Protein 2OY9 (pdb70)

Sequence (163 aa):
TLPISLDWSTEEVIDVVHFFQAIEQAYDQGIAREDLLGKYRRFKEIVPSKSEEKQLFRAYEQENDVSCYQTIKKAREEEEHIQISLDWSTEEVIDVVHFFQAIEQAYDQGIAREDLLGKYRRFKEIVPSKSEEKQLFRAYEQENDVSCYQTIKKAREEEEHIQ

Radius of gyration: 17.12 Å; Cα contacts (8 Å, |Δi|>4): 155; chains: 2; bounding box: 45×50×29 Å

Solvent-accessible surface area: 10248 Å² total

Secondary structure (DSSP, 8-state):
-PPP-----HHHHHHHHHHHHHHHHHHTT-EEHHHHHHHHHHHHHH---HHHHHHHHHHHHTTSS--HHHHHHHHHH---EE-/---PPPHHHHHHHHHHHHHHHHHHTT-EEHHHHHHHHHHHHHH---HHHHHHHHHHHHHHSS--HHHHHHHHHH---EE-

Structure (mmCIF, N/CA/C/O backbone):
data_2OY9
#
_entry.id   2OY9
#
_cell.length_a   91.568
_cell.length_b   91.568
_cell.length_c   47.241
_cell.angle_alpha   90.00
_cell.angle_beta   90.00
_cell.angle_gamma   120.00
#
_symmetry.space_group_name_H-M   'P 65'
#
loop_
_entity.id
_entity.type
_entity.pdbx_description
1 polymer 'UPF0223 protein BH2638'
2 non-polymer 'MAGNESIUM ION'
3 water water
#
loop_
_atom_site.group_PDB
_atom_site.id
_atom_site.type_symbol
_atom_site.label_atom_id
_atom_site.label_alt_id
_atom_site.label_comp_id
_atom_site.label_asym_id
_atom_site.label_entity_id
_atom_site.label_seq_id
_atom_site.pdbx_PDB_ins_code
_atom_site.Cartn_x
_atom_site.Cartn_y
_atom_site.Cartn_z
_atom_site.occupancy
_atom_site.B_iso_or_equiv
_atom_site.auth_seq_id
_atom_site.auth_comp_id
_atom_site.auth_asym_id
_atom_site.auth_atom_id
_atom_site.pdbx_PDB_model_num
ATOM 1 N N . THR A 1 6 ? 5.545 49.496 14.380 1.00 28.15 6 THR A N 1
ATOM 2 C CA . THR A 1 6 ? 4.802 49.070 15.599 1.00 26.70 6 THR A CA 1
ATOM 3 C C . THR A 1 6 ? 5.358 49.707 16.863 1.00 23.21 6 THR A C 1
ATOM 4 O O . THR A 1 6 ? 4.957 49.371 17.969 1.00 23.16 6 THR A O 1
ATOM 8 N N . LEU A 1 7 ? 6.296 50.629 16.692 1.00 20.13 7 LEU A N 1
ATOM 9 C CA . LEU A 1 7 ? 6.884 51.332 17.834 1.00 17.76 7 LEU A CA 1
ATOM 10 C C . LEU A 1 7 ? 5.840 52.267 18.421 1.00 15.45 7 LEU A C 1
ATOM 11 O O . LEU A 1 7 ? 5.086 52.902 17.682 1.00 13.91 7 LEU A O 1
ATOM 16 N N . PRO A 1 8 ? 5.777 52.368 19.758 1.00 12.47 8 PRO A N 1
ATOM 17 C CA . PRO A 1 8 ? 4.798 53.263 20.383 1.00 12.21 8 PRO A CA 1
ATOM 18 C C . PRO A 1 8 ? 5.230 54.705 20.144 1.00 11.80 8 PRO A C 1
ATOM 19 O O . PRO A 1 8 ? 6.304 55.126 20.577 1.00 11.72 8 PRO A O 1
ATOM 23 N N . ILE A 1 9 ? 4.394 55.443 19.423 1.00 10.56 9 ILE A N 1
ATOM 24 C CA . ILE A 1 9 ? 4.679 56.829 19.068 1.00 9.81 9 ILE A CA 1
ATOM 25 C C . ILE A 1 9 ? 4.621 57.852 20.198 1.00 9.65 9 ILE A C 1
ATOM 26 O O . ILE A 1 9 ? 3.755 57.792 21.072 1.00 9.95 9 ILE A O 1
ATOM 31 N N . SER A 1 10 ? 5.566 58.787 20.166 1.00 10.90 10 SER A N 1
ATOM 32 C CA . SER A 1 10 ? 5.621 59.886 21.123 1.00 11.80 10 SER A CA 1
ATOM 33 C C . SER A 1 10 ? 5.886 61.102 20.242 1.00 13.28 10 SER A C 1
ATOM 34 O O . SER A 1 10 ? 6.662 61.025 19.288 1.00 13.18 10 SER A O 1
ATOM 37 N N . LEU A 1 11 ? 5.234 62.216 20.552 1.00 11.83 11 LEU A N 1
ATOM 38 C CA . LEU A 1 11 ? 5.370 63.418 19.741 1.00 12.96 11 LEU A CA 1
ATOM 39 C C . LEU A 1 11 ? 5.998 64.575 20.491 1.00 12.23 11 LEU A C 1
ATOM 40 O O . LEU A 1 11 ? 5.602 64.892 21.613 1.00 11.90 11 LEU A O 1
ATOM 45 N N . ASP A 1 12 ? 6.982 65.195 19.849 1.00 14.36 12 ASP A N 1
ATOM 46 C CA . ASP A 1 12 ? 7.708 66.319 20.420 1.00 14.80 12 ASP A CA 1
ATOM 47 C C . ASP A 1 12 ? 7.515 67.532 19.520 1.00 13.15 12 ASP A C 1
ATOM 48 O O . ASP A 1 12 ? 8.274 67.747 18.567 1.00 14.34 12 ASP A O 1
ATOM 53 N N . TRP A 1 13 ? 6.484 68.313 19.826 1.00 11.82 13 TRP A N 1
ATOM 54 C CA . TRP A 1 13 ? 6.160 69.497 19.040 1.00 10.06 13 TRP A CA 1
ATOM 55 C C . TRP A 1 13 ? 6.323 70.791 19.822 1.00 10.79 13 TRP A C 1
ATOM 56 O O . TRP A 1 13 ? 6.251 70.801 21.050 1.00 11.95 13 TRP A O 1
ATOM 67 N N . SER A 1 14 ? 6.529 71.886 19.097 1.00 9.59 14 SER A N 1
ATOM 68 C CA . SER A 1 14 ? 6.648 73.192 19.730 1.00 10.25 14 SER A CA 1
ATOM 69 C C . SER A 1 14 ? 5.225 73.651 20.042 1.00 10.66 14 SER A C 1
ATOM 70 O O . SER A 1 14 ? 4.258 73.066 19.555 1.00 9.61 14 SER A O 1
ATOM 73 N N . THR A 1 15 ? 5.100 74.702 20.842 1.00 10.43 15 THR A N 1
ATOM 74 C CA . THR A 1 15 ? 3.791 75.233 21.199 1.00 11.64 15 THR A CA 1
ATOM 75 C C . THR A 1 15 ? 2.965 75.602 19.964 1.00 10.14 15 THR A C 1
ATOM 76 O O . THR A 1 15 ? 1.787 75.242 19.854 1.00 9.20 15 THR A O 1
ATOM 80 N N . GLU A 1 16 ? 3.583 76.329 19.041 1.00 10.53 16 GLU A N 1
ATOM 81 C CA . GLU A 1 16 ? 2.891 76.750 17.833 1.00 10.78 16 GLU A CA 1
ATOM 82 C C . GLU A 1 16 ? 2.505 75.561 16.960 1.00 9.63 16 GLU A C 1
ATOM 83 O O . GLU A 1 16 ? 1.470 75.586 16.294 1.00 9.14 16 GLU A O 1
ATOM 89 N N . GLU A 1 17 ? 3.326 74.513 16.969 1.00 9.13 17 GLU A N 1
ATOM 90 C CA . GLU A 1 17 ? 3.020 73.333 16.166 1.00 8.48 17 GLU A CA 1
ATOM 91 C C . GLU A 1 17 ? 1.812 72.598 16.730 1.00 8.20 17 GLU A C 1
ATOM 92 O O . GLU A 1 17 ? 1.006 72.052 15.980 1.00 7.25 17 GLU A O 1
ATOM 98 N N . VAL A 1 18 ? 1.682 72.577 18.052 1.00 7.42 18 VAL A N 1
ATOM 99 C CA . VAL A 1 18 ? 0.522 71.936 18.659 1.00 7.59 18 VAL A CA 1
ATOM 100 C C . VAL A 1 18 ? -0.726 72.656 18.146 1.00 7.83 18 VAL A C 1
ATOM 101 O O . VAL A 1 18 ? -1.693 72.023 17.714 1.00 6.94 18 VAL A O 1
ATOM 105 N N . ILE A 1 19 ? -0.699 73.985 18.175 1.00 7.68 19 ILE A N 1
ATOM 106 C CA . ILE A 1 19 ? -1.847 74.752 17.709 1.00 7.95 19 ILE A CA 1
ATOM 107 C C . ILE A 1 19 ? -2.091 74.540 16.211 1.00 7.70 19 ILE A C 1
ATOM 108 O O . ILE A 1 19 ? -3.241 74.522 15.773 1.00 7.05 19 ILE A O 1
ATOM 113 N N . ASP A 1 20 ? -1.026 74.370 15.425 1.00 7.93 20 ASP A N 1
ATOM 114 C CA . ASP A 1 20 ? -1.215 74.123 13.993 1.00 7.74 20 ASP A CA 1
ATOM 115 C C . ASP A 1 20 ? -1.969 72.802 13.804 1.00 8.14 20 ASP A C 1
ATOM 116 O O . ASP A 1 20 ? -2.821 72.681 12.922 1.00 7.66 20 ASP A O 1
ATOM 121 N N . VAL A 1 21 ? -1.658 71.810 14.634 1.00 7.14 21 VAL A N 1
ATOM 122 C CA . VAL A 1 21 ? -2.328 70.520 14.535 1.00 6.59 21 VAL A CA 1
ATOM 123 C C . VAL A 1 21 ? -3.782 70.656 14.995 1.00 6.63 21 VAL A C 1
ATOM 124 O O . VAL A 1 21 ? -4.689 70.061 14.409 1.00 7.16 21 VAL A O 1
ATOM 128 N N . VAL A 1 22 ? -4.009 71.452 16.036 1.00 6.32 22 VAL A N 1
ATOM 129 C CA . VAL A 1 22 ? -5.364 71.685 16.516 1.00 7.54 22 VAL A CA 1
ATOM 130 C C . VAL A 1 22 ? -6.187 72.293 15.382 1.00 7.73 22 VAL A C 1
ATOM 131 O O . VAL A 1 22 ? -7.310 71.858 15.113 1.00 8.96 22 VAL A O 1
ATOM 135 N N . HIS A 1 23 ? -5.621 73.290 14.707 1.00 8.13 23 HIS A N 1
ATOM 136 C CA . HIS A 1 23 ? -6.317 73.950 13.607 1.00 8.20 23 HIS A CA 1
ATOM 137 C C . HIS A 1 23 ? -6.621 73.002 12.458 1.00 8.12 23 HIS A C 1
ATOM 138 O O . HIS A 1 23 ? -7.627 73.167 11.767 1.00 7.41 23 HIS A O 1
ATOM 145 N N . PHE A 1 24 ? -5.752 72.019 12.249 1.00 6.80 24 PHE A N 1
ATOM 146 C CA . PHE A 1 24 ? -5.971 71.053 11.182 1.00 6.75 24 PHE A CA 1
ATOM 147 C C . PHE A 1 24 ? -7.222 70.228 11.468 1.00 8.12 24 PHE A C 1
ATOM 148 O O . PHE A 1 24 ? -8.095 70.093 10.615 1.00 7.98 24 PHE A O 1
ATOM 156 N N . PHE A 1 25 ? -7.314 69.667 12.669 1.00 7.60 25 PHE A N 1
ATOM 157 C CA . PHE A 1 25 ? -8.484 68.863 12.992 1.00 7.91 25 PHE A CA 1
ATOM 158 C C . PHE A 1 25 ? -9.752 69.707 13.015 1.00 8.31 25 PHE A C 1
ATOM 159 O O . PHE A 1 25 ? -10.822 69.231 12.650 1.00 8.51 25 PHE A O 1
ATOM 167 N N . GLN A 1 26 ? -9.640 70.968 13.422 1.00 8.27 26 GLN A N 1
ATOM 168 C CA . GLN A 1 26 ? -10.816 71.826 13.425 1.00 7.64 26 GLN A CA 1
ATOM 169 C C . GLN A 1 26 ? -11.252 72.070 11.979 1.00 8.55 26 GLN A C 1
ATOM 170 O O . GLN A 1 26 ? -12.442 72.236 11.704 1.00 9.14 26 GLN A O 1
ATOM 176 N N . ALA A 1 27 ? -10.286 72.073 11.061 1.00 8.23 27 ALA A N 1
ATOM 177 C CA . ALA A 1 27 ? -10.574 72.284 9.643 1.00 8.28 27 ALA A CA 1
ATOM 178 C C . ALA A 1 27 ? -11.343 71.087 9.087 1.00 9.77 27 ALA A C 1
ATOM 179 O O . ALA A 1 27 ? -12.268 71.249 8.283 1.00 8.78 27 ALA A O 1
ATOM 181 N N . ILE A 1 28 ? -10.967 69.885 9.517 1.00 8.81 28 ILE A N 1
ATOM 182 C CA . ILE A 1 28 ? -11.660 68.684 9.066 1.00 9.18 28 ILE A CA 1
ATOM 183 C C . ILE A 1 28 ? -13.100 68.746 9.582 1.00 9.04 28 ILE A C 1
ATOM 184 O O . ILE A 1 28 ? -14.042 68.445 8.851 1.00 8.93 28 ILE A O 1
ATOM 189 N N . GLU A 1 29 ? -13.277 69.144 10.842 1.00 9.38 29 GLU A N 1
ATOM 190 C CA . GLU A 1 29 ? -14.621 69.254 11.406 1.00 9.59 29 GLU A CA 1
ATOM 191 C C . GLU A 1 29 ? -15.440 70.302 10.654 1.00 11.52 29 GLU A C 1
ATOM 192 O O . GLU A 1 29 ? -16.626 70.099 10.392 1.00 12.84 29 GLU A O 1
ATOM 198 N N . GLN A 1 30 ? -14.814 71.422 10.309 1.00 10.50 30 GLN A N 1
ATOM 199 C CA . GLN A 1 30 ? -15.525 72.474 9.592 1.00 11.05 30 GLN A CA 1
ATOM 200 C C . GLN A 1 30 ? -16.059 71.961 8.256 1.00 11.37 30 GLN A C 1
ATOM 201 O O . GLN A 1 30 ? -17.142 72.348 7.823 1.00 12.04 30 GLN A O 1
ATOM 207 N N . ALA A 1 31 ? -15.303 71.080 7.608 1.00 10.65 31 ALA A N 1
ATOM 208 C CA . ALA A 1 31 ? -15.725 70.521 6.330 1.00 11.31 31 ALA A CA 1
ATOM 209 C C . ALA A 1 31 ? -17.052 69.768 6.466 1.00 13.09 31 ALA A C 1
ATOM 210 O O . ALA A 1 31 ? -17.833 69.694 5.516 1.00 14.13 31 ALA A O 1
ATOM 212 N N . TYR A 1 32 ? -17.302 69.214 7.651 1.00 14.20 32 TYR A N 1
ATOM 213 C CA . TYR A 1 32 ? -18.532 68.467 7.917 1.00 14.84 32 TYR A CA 1
ATOM 214 C C . TYR A 1 32 ? -19.658 69.341 8.455 1.00 17.97 32 TYR A C 1
ATOM 215 O O . TYR A 1 32 ? -20.793 68.876 8.608 1.00 18.93 32 TYR A O 1
ATOM 224 N N . ASP A 1 33 ? -19.346 70.598 8.747 1.00 17.22 33 ASP A N 1
ATOM 225 C CA . ASP A 1 33 ? -20.343 71.523 9.268 1.00 20.00 33 ASP A CA 1
ATOM 226 C C . ASP A 1 33 ? -20.837 72.440 8.151 1.00 19.37 33 ASP A C 1
ATOM 227 O O . ASP A 1 33 ? -21.637 72.026 7.317 1.00 19.89 33 ASP A O 1
ATOM 232 N N . GLN A 1 34 ? -20.352 73.679 8.131 1.00 19.03 34 GLN A N 1
ATOM 233 C CA . GLN A 1 34 ? -20.766 74.636 7.107 1.00 20.81 34 GLN A CA 1
ATOM 234 C C . GLN A 1 34 ? -19.881 74.563 5.863 1.00 19.76 34 GLN A C 1
ATOM 235 O O . GLN A 1 34 ? -20.130 75.248 4.870 1.00 19.25 34 GLN A O 1
ATOM 241 N N . GLY A 1 35 ? -18.849 73.729 5.915 1.00 16.74 35 GLY A N 1
ATOM 242 C CA . GLY A 1 35 ? -17.957 73.612 4.779 1.00 15.00 35 GLY A CA 1
ATOM 243 C C . GLY A 1 35 ? -16.726 74.474 4.972 1.00 14.10 35 GLY A C 1
ATOM 244 O O . GLY A 1 35 ? -16.689 75.328 5.863 1.00 14.26 35 GLY A O 1
ATOM 245 N N . ILE A 1 36 ? -15.722 74.265 4.128 1.00 12.43 36 ILE A N 1
ATOM 246 C CA . ILE A 1 36 ? -14.474 75.009 4.226 1.00 11.71 36 ILE A CA 1
ATOM 247 C C . ILE A 1 36 ? -13.835 75.163 2.845 1.00 12.12 36 ILE A C 1
ATOM 248 O O . ILE A 1 36 ? -14.039 74.325 1.958 1.00 13.12 36 ILE A O 1
ATOM 253 N N . ALA A 1 37 ? -13.068 76.235 2.663 1.00 12.32 37 ALA A N 1
ATOM 254 C CA . ALA A 1 37 ? -12.401 76.483 1.393 1.00 13.14 37 ALA A CA 1
ATOM 255 C C . ALA A 1 37 ? -11.301 75.458 1.170 1.00 13.64 37 ALA A C 1
ATOM 256 O O . ALA A 1 37 ? -10.514 75.163 2.072 1.00 13.62 37 ALA A O 1
ATOM 258 N N . ARG A 1 38 ? -11.263 74.915 -0.040 1.00 13.95 38 ARG A N 1
ATOM 259 C CA . ARG A 1 38 ? -10.276 73.920 -0.429 1.00 14.32 38 ARG A CA 1
ATOM 260 C C . ARG A 1 38 ? -8.864 74.397 -0.105 1.00 15.03 38 ARG A C 1
ATOM 261 O O . ARG A 1 38 ? -8.061 73.658 0.468 1.00 14.83 38 ARG A O 1
ATOM 269 N N . GLU A 1 39 ? -8.573 75.644 -0.457 1.00 15.28 39 GLU A N 1
ATOM 270 C CA . GLU A 1 39 ? -7.253 76.207 -0.224 1.00 15.77 39 GLU A CA 1
ATOM 271 C C . GLU A 1 39 ? -6.873 76.299 1.252 1.00 14.61 39 GLU A C 1
ATOM 272 O O . GLU A 1 39 ? -5.714 76.070 1.615 1.00 12.76 39 GLU A O 1
ATOM 278 N N . ASP A 1 40 ? -7.835 76.628 2.107 1.00 14.70 40 ASP A N 1
ATOM 279 C CA . ASP A 1 40 ? -7.538 76.736 3.528 1.00 13.88 40 ASP A CA 1
ATOM 280 C C . ASP A 1 40 ? -7.275 75.361 4.120 1.00 12.61 40 ASP A C 1
ATOM 281 O O . ASP A 1 40 ? -6.334 75.173 4.894 1.00 11.82 40 ASP A O 1
ATOM 286 N N . LEU A 1 41 ? -8.113 74.401 3.750 1.00 11.83 41 LEU A N 1
ATOM 287 C CA . LEU A 1 41 ? -7.974 73.037 4.237 1.00 10.13 41 LEU A CA 1
ATOM 288 C C . LEU A 1 41 ? -6.618 72.455 3.845 1.00 11.24 41 LEU A C 1
ATOM 289 O O . LEU A 1 41 ? -5.903 71.894 4.680 1.00 10.20 41 LEU A O 1
ATOM 294 N N . LEU A 1 42 ? -6.254 72.598 2.575 1.00 10.44 42 LEU A N 1
ATOM 295 C CA . LEU A 1 42 ? -4.984 72.068 2.108 1.00 10.20 42 LEU A CA 1
ATOM 296 C C . LEU A 1 42 ? -3.798 72.814 2.712 1.00 10.38 42 LEU A C 1
ATOM 297 O O . LEU A 1 42 ? -2.741 72.228 2.933 1.00 10.97 42 LEU A O 1
ATOM 302 N N . GLY A 1 43 ? -3.973 74.102 2.992 1.00 9.83 43 GLY A N 1
ATOM 303 C CA . GLY A 1 43 ? -2.893 74.854 3.606 1.00 8.46 43 GLY A CA 1
ATOM 304 C C . GLY A 1 43 ? -2.627 74.293 4.993 1.00 6.82 43 GLY A C 1
ATOM 305 O O . GLY A 1 43 ? -1.477 74.174 5.424 1.00 8.43 43 GLY A O 1
ATOM 306 N N . LYS A 1 44 ? -3.696 73.935 5.695 1.00 8.17 44 LYS A N 1
ATOM 307 C CA . LYS A 1 44 ? -3.552 73.392 7.033 1.00 7.79 44 LYS A CA 1
ATOM 308 C C . LYS A 1 44 ? -3.025 71.963 7.005 1.00 8.59 44 LYS A C 1
ATOM 309 O O . LYS A 1 44 ? -2.299 71.554 7.914 1.00 9.28 44 LYS A O 1
ATOM 315 N N . TYR A 1 45 ? -3.367 71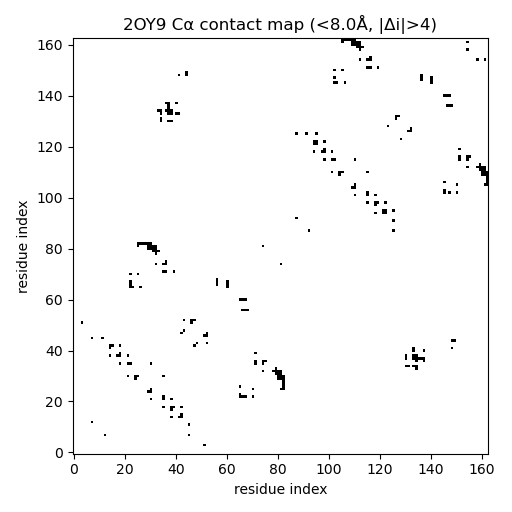.209 5.964 1.00 8.64 45 TYR A N 1
ATOM 316 C CA . TYR A 1 45 ? -2.859 69.844 5.847 1.00 8.94 45 TYR A CA 1
ATOM 317 C C . TYR A 1 45 ? -1.363 69.897 5.535 1.00 8.56 45 TYR A C 1
ATOM 318 O O . TYR A 1 45 ? -0.582 69.090 6.040 1.00 8.92 45 TYR A O 1
ATOM 327 N N . ARG A 1 46 ? -0.961 70.845 4.693 1.00 8.93 46 ARG A N 1
ATOM 328 C CA . ARG A 1 46 ? 0.448 70.987 4.353 1.00 9.87 46 ARG A CA 1
ATOM 329 C C . ARG A 1 46 ? 1.263 71.266 5.613 1.00 8.60 46 ARG A C 1
ATOM 330 O O . ARG A 1 46 ? 2.326 70.678 5.813 1.00 8.71 46 ARG A O 1
ATOM 338 N N . ARG A 1 47 ? 0.759 72.151 6.471 1.00 8.53 47 ARG A N 1
ATOM 339 C CA . ARG A 1 47 ? 1.461 72.487 7.708 1.00 7.82 47 ARG A CA 1
ATOM 340 C C . ARG A 1 47 ? 1.500 71.267 8.624 1.00 8.74 47 ARG A C 1
ATOM 341 O O . ARG A 1 47 ? 2.501 71.010 9.291 1.00 8.73 47 ARG A O 1
ATOM 349 N N . PHE A 1 48 ? 0.402 70.517 8.653 1.00 7.71 48 PHE A N 1
ATOM 350 C CA . PHE A 1 48 ? 0.337 69.306 9.467 1.00 8.30 48 PHE A CA 1
ATOM 351 C C . PHE A 1 48 ? 1.475 68.377 9.037 1.00 7.00 48 PHE A C 1
ATOM 352 O O . PHE A 1 48 ? 2.164 67.795 9.876 1.00 7.59 48 PHE A O 1
ATOM 360 N N . LYS A 1 49 ? 1.683 68.250 7.726 1.00 8.13 49 LYS A N 1
ATOM 361 C CA . LYS A 1 49 ? 2.742 67.378 7.221 1.00 8.41 49 LYS A CA 1
ATOM 362 C C . LYS A 1 49 ? 4.154 67.911 7.448 1.00 8.62 49 LYS A C 1
ATOM 363 O O . LYS A 1 49 ? 5.124 67.152 7.378 1.00 8.86 49 LYS A O 1
ATOM 369 N N . GLU A 1 50 ? 4.278 69.212 7.703 1.00 7.91 50 GLU A N 1
ATOM 370 C CA . GLU A 1 50 ? 5.585 69.796 7.997 1.00 7.93 50 GLU A CA 1
ATOM 371 C C . GLU A 1 50 ? 5.969 69.317 9.394 1.00 7.09 50 GLU A C 1
ATOM 372 O O . GLU A 1 50 ? 7.137 69.047 9.685 1.00 8.56 50 GLU A O 1
ATOM 378 N N . ILE A 1 51 ? 4.956 69.211 10.245 1.00 7.42 51 ILE A N 1
ATOM 379 C CA . ILE A 1 51 ? 5.117 68.793 11.633 1.00 7.99 51 ILE A CA 1
ATOM 380 C C . ILE A 1 51 ? 5.122 67.271 11.774 1.00 8.36 51 ILE A C 1
ATOM 381 O O . ILE A 1 51 ? 5.836 66.719 12.614 1.00 9.03 51 ILE A O 1
ATOM 386 N N . VAL A 1 52 ? 4.328 66.606 10.942 1.00 8.31 52 VAL A N 1
ATOM 387 C CA . VAL A 1 52 ? 4.206 65.149 10.966 1.00 8.30 52 VAL A CA 1
ATOM 388 C C . VAL A 1 52 ? 4.539 64.574 9.586 1.00 8.08 52 VAL A C 1
ATOM 389 O O . VAL A 1 52 ? 3.664 64.084 8.871 1.00 8.73 52 VAL A O 1
ATOM 393 N N . PRO A 1 53 ? 5.817 64.640 9.187 1.00 8.69 53 PRO A N 1
ATOM 394 C CA . PRO A 1 53 ? 6.200 64.107 7.877 1.00 9.73 53 PRO A CA 1
ATOM 395 C C . PRO A 1 53 ? 6.031 62.595 7.779 1.00 10.21 53 PRO A C 1
ATOM 396 O O . PRO A 1 53 ? 5.809 62.057 6.692 1.00 11.37 53 PRO A O 1
ATOM 400 N N . SER A 1 54 ? 6.136 61.915 8.917 1.00 9.73 54 SER A N 1
ATOM 401 C CA . SER A 1 54 ? 5.997 60.462 8.949 1.00 10.92 54 SER A CA 1
ATOM 402 C C . SER A 1 54 ? 4.581 60.005 8.625 1.00 9.93 54 SER A C 1
ATOM 403 O O . SER A 1 54 ? 3.617 60.440 9.253 1.00 10.32 54 SER A O 1
ATOM 406 N N . LYS A 1 55 ? 4.462 59.124 7.639 1.00 9.84 55 LYS A N 1
ATOM 407 C CA . LYS A 1 55 ? 3.161 58.604 7.249 1.00 9.87 55 LYS A CA 1
ATOM 408 C C . LYS A 1 55 ? 2.567 57.745 8.364 1.00 9.29 55 LYS A C 1
ATOM 409 O O . LYS A 1 55 ? 1.352 57.723 8.550 1.00 9.32 55 LYS A O 1
ATOM 415 N N . SER A 1 56 ? 3.416 57.038 9.107 1.00 9.79 56 SER A N 1
ATOM 416 C CA . SER A 1 56 ? 2.923 56.200 10.194 1.00 10.26 56 SER A CA 1
ATOM 417 C C . SER A 1 56 ? 2.324 57.045 11.314 1.00 9.55 56 SER A C 1
ATOM 418 O O . SER A 1 56 ? 1.280 56.699 11.869 1.00 9.59 56 SER A O 1
ATOM 421 N N . GLU A 1 57 ? 2.976 58.157 11.641 1.00 9.23 57 GLU A N 1
ATOM 422 C CA . GLU A 1 57 ? 2.472 59.033 12.691 1.00 8.52 57 GLU A CA 1
ATOM 423 C C . GLU A 1 57 ? 1.171 59.681 12.231 1.00 8.55 57 GLU A C 1
ATOM 424 O O . GLU A 1 57 ? 0.223 59.798 13.003 1.00 8.03 57 GLU A O 1
ATOM 430 N N . GLU A 1 58 ? 1.135 60.099 10.970 1.00 7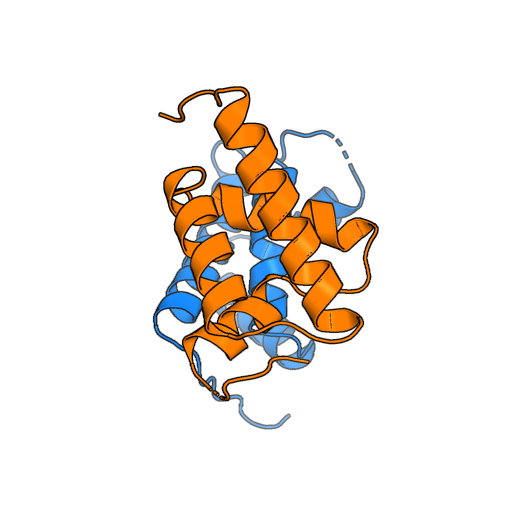.44 58 GLU A N 1
ATOM 431 C CA . GLU A 1 58 ? -0.062 60.710 10.404 1.00 7.53 58 GLU A CA 1
ATOM 432 C C . GLU A 1 58 ? -1.224 59.724 10.499 1.00 8.38 58 GLU A C 1
ATO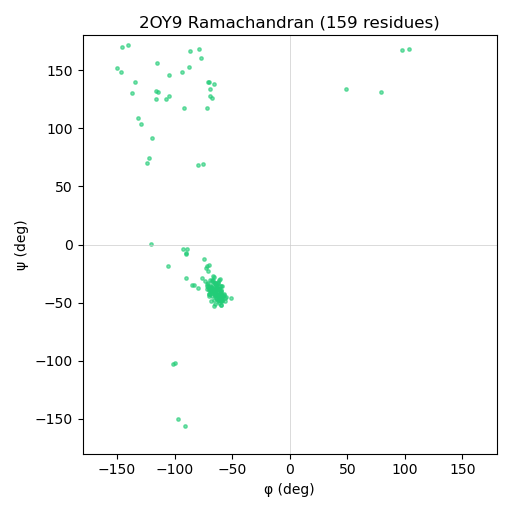M 433 O O . GLU A 1 58 ? -2.323 60.065 10.944 1.00 8.65 58 GLU A O 1
ATOM 439 N N . LYS A 1 59 ? -0.970 58.490 10.082 1.00 8.56 59 LYS A N 1
ATOM 440 C CA . LYS A 1 59 ? -1.997 57.457 10.112 1.00 9.39 59 LYS A CA 1
ATOM 441 C C . LYS A 1 59 ? -2.556 57.239 11.513 1.00 8.83 59 LYS A C 1
ATOM 442 O O . LYS A 1 59 ? -3.771 57.141 11.696 1.00 8.56 59 LYS A O 1
ATOM 448 N N . GLN A 1 60 ? -1.677 57.173 12.505 1.00 9.44 60 GLN A N 1
ATOM 449 C CA . GLN A 1 60 ? -2.130 56.946 13.869 1.00 10.14 60 GLN A CA 1
ATOM 450 C C . GLN A 1 60 ? -2.856 58.148 14.469 1.00 10.29 60 GLN A C 1
ATOM 451 O O . GLN A 1 60 ? -3.781 57.984 15.262 1.00 10.88 60 GLN A O 1
ATOM 457 N N . LEU A 1 61 ? -2.448 59.355 14.095 1.00 9.45 61 LEU A N 1
ATOM 458 C CA . LEU A 1 61 ? -3.121 60.537 14.610 1.00 9.04 61 LEU A CA 1
ATOM 459 C C . LEU A 1 61 ? -4.535 60.613 14.033 1.00 8.38 61 LEU A C 1
ATOM 460 O O . LEU A 1 61 ? -5.478 60.950 14.744 1.00 7.79 61 LEU A O 1
ATOM 465 N N . PHE A 1 62 ? -4.685 60.287 12.751 1.00 7.43 62 PHE A N 1
ATOM 466 C CA . PHE A 1 62 ? -6.002 60.303 12.118 1.00 8.57 62 PHE A CA 1
ATOM 467 C C . PHE A 1 62 ? -6.899 59.282 12.822 1.00 9.06 62 PHE A C 1
ATOM 468 O O . PHE A 1 62 ? -8.053 59.560 13.133 1.00 7.98 62 PHE A O 1
ATOM 476 N N . ARG A 1 63 ? -6.351 58.096 13.069 1.00 9.63 63 ARG A N 1
ATOM 477 C CA . ARG A 1 63 ? -7.086 57.027 13.732 1.00 10.96 63 ARG A CA 1
ATOM 478 C C . ARG A 1 63 ? -7.509 57.450 15.139 1.00 10.51 63 ARG A C 1
ATOM 479 O O . ARG A 1 63 ? -8.647 57.224 15.555 1.00 10.51 63 ARG A O 1
ATOM 487 N N . ALA A 1 64 ? -6.581 58.060 15.869 1.00 10.00 64 ALA A N 1
ATOM 488 C CA . ALA A 1 64 ? -6.853 58.511 17.229 1.00 9.66 64 ALA A CA 1
ATOM 489 C C . ALA A 1 64 ? -7.988 59.525 17.252 1.00 9.69 64 ALA A C 1
ATOM 490 O O . ALA A 1 64 ? -8.855 59.474 18.123 1.00 11.31 64 ALA A O 1
ATOM 492 N N . TYR A 1 65 ? -7.987 60.447 16.297 1.00 8.70 65 TYR A N 1
ATOM 493 C CA . TYR A 1 65 ? -9.042 61.451 16.252 1.00 8.68 65 TYR A CA 1
ATOM 494 C C . TYR A 1 65 ? -10.388 60.850 15.840 1.00 9.73 65 TYR A C 1
ATOM 495 O O . TYR A 1 65 ? -11.421 61.167 16.420 1.00 9.42 65 TYR A O 1
ATOM 504 N N . GLU A 1 66 ? -10.368 59.968 14.846 1.00 9.11 66 GLU A N 1
ATOM 505 C CA . GLU A 1 66 ? -11.590 59.355 14.340 1.00 9.18 66 GLU A CA 1
ATOM 506 C C . GLU A 1 66 ? -12.249 58.359 15.283 1.00 11.21 66 GLU A C 1
ATOM 507 O O . GLU A 1 66 ? -13.428 58.031 15.132 1.00 11.07 66 GLU A O 1
ATOM 513 N N . GLN A 1 67 ? -11.485 57.888 16.258 1.00 13.09 67 GLN A N 1
ATOM 514 C CA . GLN A 1 67 ? -11.993 56.941 17.236 1.00 16.45 67 GLN A CA 1
ATOM 515 C C . GLN A 1 67 ? -13.059 57.626 18.092 1.00 17.29 67 GLN A C 1
ATOM 516 O O . GLN A 1 67 ? -13.974 56.976 18.606 1.00 17.28 67 GLN A O 1
ATOM 522 N N . GLU A 1 68 ? -12.954 58.947 18.217 1.00 16.93 68 GLU A N 1
ATOM 523 C CA . GLU A 1 68 ? -13.895 59.716 19.028 1.00 17.81 68 GLU A CA 1
ATOM 524 C C . GLU A 1 68 ? -14.668 60.794 18.270 1.00 16.65 68 GLU A C 1
ATOM 525 O O . GLU A 1 68 ? -15.488 61.504 18.862 1.00 16.10 68 GLU A O 1
ATOM 531 N N . ASN A 1 69 ? -14.420 60.909 16.968 1.00 13.54 69 ASN A N 1
ATOM 532 C CA . ASN A 1 69 ? -15.080 61.915 16.141 1.00 13.13 69 ASN A CA 1
ATOM 533 C C . ASN A 1 69 ? -15.534 61.343 14.805 1.00 13.57 69 ASN A C 1
ATOM 534 O O . ASN A 1 69 ? -14.757 60.702 14.096 1.00 15.31 69 ASN A O 1
ATOM 539 N N . ASP A 1 70 ? -16.797 61.594 14.469 1.00 15.37 70 ASP A N 1
ATOM 540 C CA . ASP A 1 70 ? -17.406 61.085 13.243 1.00 16.80 70 ASP A CA 1
ATOM 541 C C . ASP A 1 70 ? -16.973 61.817 11.977 1.00 15.48 70 ASP A C 1
ATOM 542 O O . ASP A 1 70 ? -17.769 62.522 11.352 1.00 17.26 70 ASP A O 1
ATOM 547 N N . VAL A 1 71 ? -15.712 61.644 11.601 1.00 11.83 71 VAL A N 1
ATOM 548 C CA . VAL A 1 71 ? -15.178 62.265 10.393 1.00 11.97 71 VAL A CA 1
ATOM 549 C C . VAL A 1 71 ? -14.147 61.330 9.773 1.00 10.81 71 VAL A C 1
ATOM 550 O O . VAL A 1 71 ? -13.767 60.328 10.378 1.00 10.53 71 VAL A O 1
ATOM 554 N N . SER A 1 72 ? -13.722 61.649 8.555 1.00 10.58 72 SER A N 1
ATOM 555 C CA . SER A 1 72 ? -12.688 60.872 7.875 1.00 9.54 72 SER A CA 1
ATOM 556 C C . SER A 1 72 ? -11.666 61.853 7.331 1.00 10.23 72 SER A C 1
ATOM 557 O O . SER A 1 72 ? -11.946 62.591 6.384 1.00 9.65 72 SER A O 1
ATOM 560 N N . CYS A 1 73 ? -10.486 61.877 7.938 1.00 8.48 73 CYS A N 1
ATOM 561 C CA . CYS A 1 73 ? -9.436 62.776 7.487 1.00 8.88 73 CYS A CA 1
ATOM 562 C C . CYS A 1 73 ? -9.006 62.398 6.073 1.00 8.80 73 CYS A C 1
ATOM 563 O O . CYS A 1 73 ? -8.826 63.262 5.213 1.00 9.45 73 CYS A O 1
ATOM 566 N N . TYR A 1 74 ? -8.859 61.100 5.830 1.00 8.21 74 TYR A N 1
ATOM 567 C CA . TYR A 1 74 ? -8.456 60.605 4.517 1.00 8.56 74 TYR A CA 1
ATOM 568 C C . TYR A 1 74 ? -9.440 61.013 3.420 1.00 8.14 74 TYR A C 1
ATOM 569 O O . TYR A 1 74 ? -9.047 61.579 2.397 1.00 9.16 74 TYR A O 1
ATOM 578 N N . GLN A 1 75 ? -10.720 60.726 3.631 1.00 8.86 75 GLN A N 1
ATOM 579 C CA . GLN A 1 75 ? -11.738 61.057 2.636 1.00 9.92 75 GLN A CA 1
ATOM 580 C C . GLN A 1 75 ? -11.813 62.545 2.330 1.00 9.27 75 GLN A C 1
ATOM 581 O O . GLN A 1 75 ? -12.001 62.939 1.178 1.00 9.93 75 GLN A O 1
ATOM 587 N N . THR A 1 76 ? -11.677 63.367 3.365 1.00 8.53 76 THR A N 1
ATOM 588 C CA . THR A 1 76 ? -11.766 64.814 3.204 1.00 8.93 76 THR A CA 1
ATOM 589 C C . THR A 1 76 ? -10.593 65.393 2.427 1.00 10.01 76 THR A C 1
ATOM 590 O O . THR A 1 76 ? -10.792 66.175 1.494 1.00 9.77 76 THR A O 1
ATOM 594 N N . ILE A 1 77 ? -9.374 65.012 2.799 1.00 10.36 77 ILE A N 1
ATOM 595 C CA . ILE A 1 77 ? -8.193 65.509 2.100 1.00 10.65 77 ILE A CA 1
ATOM 596 C C . ILE A 1 77 ? -8.139 64.944 0.682 1.00 12.21 77 ILE A C 1
ATOM 597 O O . ILE A 1 77 ? -7.731 65.632 -0.253 1.00 13.54 77 ILE A O 1
ATOM 602 N N . LYS A 1 78 ? -8.558 63.693 0.523 1.00 12.09 78 LYS A N 1
ATOM 603 C CA . LYS A 1 78 ? -8.548 63.064 -0.793 1.00 14.38 78 LYS A CA 1
ATOM 604 C C . LYS A 1 78 ? -9.458 63.857 -1.725 1.00 15.39 78 LYS A C 1
ATOM 605 O O . LYS A 1 78 ? -9.059 64.243 -2.831 1.00 15.99 78 LYS A O 1
ATOM 611 N N . LYS A 1 79 ? -10.677 64.108 -1.260 1.00 14.28 79 LYS A N 1
ATOM 612 C CA . LYS A 1 79 ? -11.667 64.848 -2.034 1.00 16.07 79 LYS A CA 1
ATOM 613 C C . LYS A 1 79 ? -11.143 66.239 -2.377 1.00 16.35 79 LYS A C 1
ATOM 614 O O . LYS A 1 79 ? -11.300 66.715 -3.503 1.00 17.58 79 LYS A O 1
ATOM 620 N N . ALA A 1 80 ? -10.524 66.888 -1.398 1.00 17.17 80 ALA A N 1
ATOM 621 C CA . ALA A 1 80 ? -9.977 68.226 -1.591 1.00 18.79 80 ALA A CA 1
ATOM 622 C C . ALA A 1 80 ? -8.886 68.229 -2.653 1.00 21.31 80 ALA A C 1
ATOM 623 O O . ALA A 1 80 ? -8.883 69.070 -3.553 1.00 22.39 80 ALA A O 1
ATOM 625 N N . ARG A 1 81 ? -7.961 67.280 -2.544 1.00 22.22 81 ARG A N 1
ATOM 626 C CA . ARG A 1 81 ? -6.855 67.167 -3.489 1.00 26.41 81 ARG A CA 1
ATOM 627 C C . ARG A 1 81 ? -7.285 66.849 -4.916 1.00 27.86 81 ARG A C 1
ATOM 628 O O . ARG A 1 81 ? -6.801 67.462 -5.870 1.00 28.58 81 ARG A O 1
ATOM 636 N N . GLU A 1 82 ? -8.190 65.887 -5.057 1.00 28.50 82 GLU A N 1
ATOM 637 C CA . GLU A 1 82 ? -8.652 65.450 -6.369 1.00 30.10 82 GLU A CA 1
ATOM 638 C C . GLU A 1 82 ? -9.708 66.302 -7.068 1.00 29.40 82 GLU A C 1
ATOM 639 O O . GLU A 1 82 ? -9.657 66.460 -8.289 1.00 31.06 82 GLU A O 1
ATOM 645 N N . GLU A 1 83 ? -10.659 66.849 -6.316 1.00 27.38 83 GLU A N 1
ATOM 646 C CA . GLU A 1 83 ? -11.706 67.672 -6.920 1.00 26.36 83 GLU A CA 1
ATOM 647 C C . GLU A 1 83 ? -11.313 69.146 -6.942 1.00 24.47 83 GLU A C 1
ATOM 648 O O . GLU A 1 83 ? -10.611 69.626 -6.052 1.00 22.65 83 GLU A O 1
ATOM 662 N N . GLU A 1 85 ? -13.558 71.917 -7.076 1.00 18.60 85 GLU A N 1
ATOM 663 C CA . GLU A 1 85 ? -14.477 72.883 -6.469 1.00 19.29 85 GLU A CA 1
ATOM 664 C C . GLU A 1 85 ? -13.836 73.510 -5.228 1.00 18.46 85 GLU A C 1
ATOM 665 O O . GLU A 1 85 ? -13.272 72.805 -4.394 1.00 18.91 85 GLU A O 1
ATOM 671 N N . GLU A 1 86 ? -13.927 74.832 -5.105 1.00 16.97 86 GLU A N 1
ATOM 672 C CA . GLU A 1 86 ? -13.314 75.528 -3.975 1.00 17.33 86 GLU A CA 1
ATOM 673 C C . GLU A 1 86 ? -14.022 75.313 -2.642 1.00 17.53 86 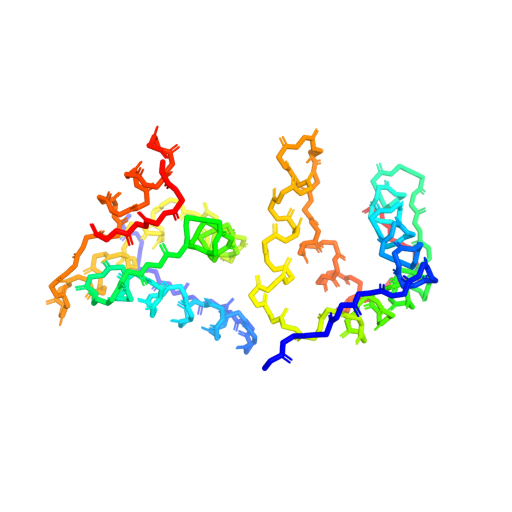GLU A C 1
ATOM 674 O O . GLU A 1 86 ? -13.376 75.284 -1.597 1.00 19.55 86 GLU A O 1
ATOM 680 N N . HIS A 1 87 ? -15.342 75.175 -2.661 1.00 17.22 87 HIS A N 1
ATOM 681 C CA . HIS A 1 87 ? -16.058 74.956 -1.412 1.00 18.20 87 HIS A CA 1
ATOM 682 C C . HIS A 1 87 ? -16.206 73.465 -1.160 1.00 17.84 87 HIS A C 1
ATOM 683 O O . HIS A 1 87 ? -16.837 72.749 -1.938 1.00 19.08 87 HIS A O 1
ATOM 690 N N . ILE A 1 88 ? -15.613 72.998 -0.068 1.00 17.45 88 ILE A N 1
ATOM 691 C CA . ILE A 1 88 ? -15.675 71.588 0.278 1.00 18.89 88 ILE A CA 1
ATOM 692 C C . ILE A 1 88 ? -16.599 71.342 1.458 1.00 18.50 88 ILE A C 1
ATOM 693 O O . ILE A 1 88 ? -16.456 71.957 2.516 1.00 17.01 88 ILE A O 1
ATOM 698 N N . GLN A 1 89 ? -17.564 70.452 1.263 1.00 18.63 89 GLN A N 1
ATOM 699 C CA . GLN A 1 89 ? -18.495 70.112 2.326 1.00 19.71 89 GLN A CA 1
ATOM 700 C C . GLN A 1 89 ? -18.717 68.611 2.289 1.00 19.80 89 GLN A C 1
ATOM 701 O O . GLN A 1 89 ? -19.092 68.049 1.257 1.00 18.74 89 GLN A O 1
ATOM 715 N N . ILE B 1 9 ? -11.608 90.261 10.109 1.00 33.72 9 ILE B N 1
ATOM 716 C CA . ILE B 1 9 ? -11.751 90.902 8.773 1.00 33.71 9 ILE B CA 1
ATOM 717 C C . ILE B 1 9 ? -10.378 91.254 8.212 1.00 32.77 9 ILE B C 1
ATOM 718 O O . ILE B 1 9 ? -9.589 91.962 8.861 1.00 32.75 9 ILE B O 1
ATOM 723 N N . SER B 1 10 ? -10.101 90.794 6.993 1.00 31.67 10 SER B N 1
ATOM 724 C CA . SER B 1 10 ? -8.806 91.068 6.384 1.00 29.74 10 SER B CA 1
ATOM 725 C C . SER B 1 10 ? -8.808 92.393 5.630 1.00 27.41 10 SER B C 1
ATOM 726 O O . SER B 1 10 ? -9.838 92.881 5.168 1.00 27.71 10 SER B O 1
ATOM 729 N N . LEU B 1 11 ? -7.625 92.974 5.538 1.00 24.76 11 LEU B N 1
ATOM 730 C CA . LEU B 1 11 ? -7.420 94.239 4.858 1.00 22.22 11 LEU B CA 1
ATOM 731 C C . LEU B 1 11 ? -6.752 93.996 3.516 1.00 20.61 11 LEU B C 1
ATOM 732 O O . LEU B 1 11 ? -5.928 93.086 3.382 1.00 19.92 11 LEU B O 1
ATOM 737 N N . ASP B 1 12 ? -7.101 94.811 2.527 1.00 15.21 12 ASP B N 1
ATOM 738 C CA . ASP B 1 12 ? -6.492 94.666 1.221 1.00 14.13 12 ASP B CA 1
ATOM 739 C C . ASP B 1 12 ? -5.090 95.267 1.297 1.00 13.47 12 ASP B C 1
ATOM 740 O O . ASP B 1 12 ? -4.799 96.054 2.206 1.00 13.53 12 ASP B O 1
ATOM 745 N N . TRP B 1 13 ? -4.222 94.891 0.360 1.00 10.82 13 TRP B N 1
ATOM 746 C CA . TRP B 1 13 ? -2.841 95.363 0.356 1.00 10.30 13 TRP B CA 1
ATOM 747 C C . TRP B 1 13 ? -2.557 96.603 -0.482 1.00 8.95 13 TRP B C 1
ATOM 748 O O . TRP B 1 13 ? -3.165 96.819 -1.522 1.00 11.85 13 TRP B O 1
ATOM 759 N N . SER B 1 14 ? -1.596 97.396 -0.024 1.00 8.19 14 SER B N 1
ATOM 760 C CA . SER B 1 14 ? -1.160 98.575 -0.752 1.00 7.98 14 SER B CA 1
ATOM 761 C C . SER B 1 14 ? -0.094 98.050 -1.714 1.00 8.76 14 SER B C 1
ATOM 762 O O . SER B 1 14 ? 0.366 96.917 -1.563 1.00 9.12 14 SER B O 1
ATOM 765 N N . THR B 1 15 ? 0.303 98.848 -2.698 1.00 8.72 15 THR B N 1
ATOM 766 C CA . THR B 1 15 ? 1.327 98.387 -3.632 1.00 10.75 15 THR B CA 1
ATOM 767 C C . THR B 1 15 ? 2.643 98.124 -2.894 1.00 10.87 15 THR B C 1
ATOM 768 O O . THR B 1 15 ? 3.393 97.216 -3.258 1.00 10.84 15 THR B O 1
ATOM 772 N N . GLU B 1 16 ? 2.914 98.902 -1.851 1.00 9.77 16 GLU B N 1
ATOM 773 C CA . GLU B 1 16 ? 4.143 98.725 -1.082 1.00 11.68 16 GLU B CA 1
ATOM 774 C C . GLU B 1 16 ? 4.140 97.371 -0.389 1.00 11.50 16 GLU B C 1
ATOM 775 O O . GLU B 1 16 ? 5.163 96.681 -0.338 1.00 10.39 16 GLU B O 1
ATOM 781 N N . GLU B 1 17 ? 2.980 96.988 0.135 1.00 8.80 17 GLU B N 1
ATOM 782 C CA . GLU B 1 17 ? 2.860 95.720 0.837 1.00 7.85 17 GLU B CA 1
ATOM 783 C C . GLU B 1 17 ? 3.034 94.548 -0.118 1.00 8.48 17 GLU B C 1
ATOM 784 O O . GLU B 1 17 ? 3.638 93.537 0.242 1.00 7.81 17 GLU B O 1
ATOM 790 N N . VAL B 1 18 ? 2.523 94.687 -1.340 1.00 7.92 18 VAL B N 1
ATOM 791 C CA . VAL B 1 18 ? 2.677 93.622 -2.328 1.00 6.98 18 VAL B CA 1
ATOM 792 C C . VAL B 1 18 ? 4.167 93.376 -2.546 1.00 7.94 18 VAL B C 1
ATOM 793 O O . VAL B 1 18 ? 4.625 92.234 -2.562 1.00 8.60 18 VAL B O 1
ATOM 797 N N . ILE B 1 19 ? 4.926 94.457 -2.703 1.00 7.50 19 ILE B N 1
ATOM 798 C CA . ILE B 1 19 ? 6.359 94.343 -2.927 1.00 8.79 19 ILE B CA 1
ATOM 799 C C . ILE B 1 19 ? 7.070 93.699 -1.734 1.00 8.75 19 ILE B C 1
ATOM 800 O O . ILE B 1 19 ? 7.987 92.896 -1.914 1.00 8.03 19 ILE B O 1
ATOM 805 N N . ASP B 1 20 ? 6.652 94.041 -0.517 1.00 8.49 20 ASP B N 1
ATOM 806 C CA . ASP B 1 20 ? 7.278 93.456 0.664 1.00 9.40 20 ASP B CA 1
ATOM 807 C C . ASP B 1 20 ? 7.050 91.948 0.709 1.00 9.48 20 ASP B C 1
ATOM 808 O O . ASP B 1 20 ? 7.921 91.193 1.155 1.00 9.33 20 ASP B O 1
ATOM 813 N N . VAL B 1 21 ? 5.884 91.508 0.245 1.00 8.28 21 VAL B N 1
ATOM 814 C CA . VAL B 1 21 ? 5.577 90.081 0.223 1.00 8.03 21 VAL B CA 1
ATOM 815 C C . VAL B 1 21 ? 6.418 89.419 -0.867 1.00 8.87 21 VAL B C 1
ATOM 816 O O . VAL B 1 21 ? 6.915 88.306 -0.690 1.00 8.71 21 VAL B O 1
ATOM 820 N N . VAL B 1 22 ? 6.593 90.107 -1.991 1.00 8.03 22 VAL B N 1
ATOM 821 C CA . VAL B 1 22 ? 7.421 89.559 -3.060 1.00 7.53 22 VAL B CA 1
ATOM 822 C C . VAL B 1 22 ? 8.839 89.375 -2.522 1.00 7.96 22 VAL B C 1
ATOM 823 O O . VAL B 1 22 ? 9.468 88.334 -2.732 1.00 8.52 22 VAL B O 1
ATOM 827 N N . HIS B 1 23 ? 9.337 90.385 -1.812 1.00 8.24 23 HIS B N 1
ATOM 828 C CA . HIS B 1 23 ? 10.681 90.322 -1.248 1.00 9.26 23 HIS B CA 1
ATOM 829 C C . HIS B 1 23 ? 10.826 89.155 -0.275 1.00 8.73 23 HIS B C 1
ATOM 830 O O . HIS B 1 23 ? 11.887 88.538 -0.185 1.00 9.24 23 HIS B O 1
ATOM 837 N N . PHE B 1 24 ? 9.764 88.856 0.463 1.00 8.58 24 PHE B N 1
ATOM 838 C CA . PHE B 1 24 ? 9.823 87.749 1.411 1.00 7.84 24 PHE B CA 1
ATOM 839 C C . PHE B 1 24 ? 10.068 86.421 0.695 1.00 8.38 24 PHE B C 1
ATOM 840 O O . PHE B 1 24 ? 10.940 85.641 1.086 1.00 7.11 24 PHE B O 1
ATOM 848 N N . PHE B 1 25 ? 9.303 86.152 -0.357 1.00 8.53 25 PHE B N 1
ATOM 849 C CA . PHE B 1 25 ? 9.498 84.903 -1.072 1.00 7.79 25 PHE B CA 1
ATOM 850 C C . PHE B 1 25 ? 10.845 84.865 -1.780 1.00 8.91 25 PHE B C 1
ATOM 851 O O . PHE B 1 25 ? 11.443 83.799 -1.920 1.00 10.55 25 PHE B O 1
ATOM 859 N N . GLN B 1 26 ? 11.344 86.025 -2.199 1.00 9.14 26 GLN B N 1
ATOM 860 C CA . GLN B 1 26 ? 12.652 86.072 -2.839 1.00 9.58 26 GLN B CA 1
ATOM 861 C C . GLN B 1 26 ? 13.727 85.756 -1.796 1.00 10.35 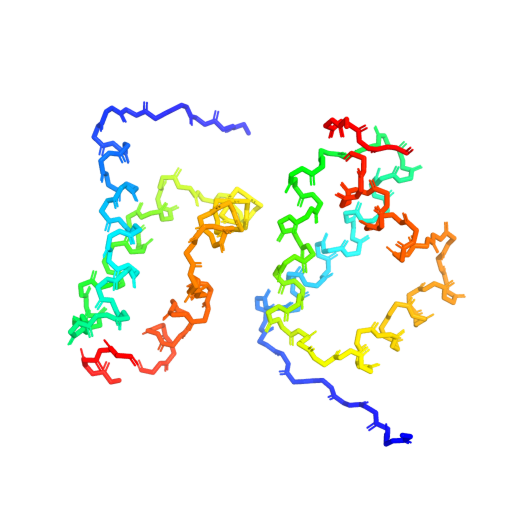26 GLN B C 1
ATOM 862 O O . GLN B 1 26 ? 14.775 85.190 -2.126 1.00 12.18 26 GLN B O 1
ATOM 868 N N . ALA B 1 27 ? 13.461 86.107 -0.536 1.00 9.70 27 ALA B N 1
ATOM 869 C CA . ALA B 1 27 ? 14.405 85.835 0.548 1.00 9.28 27 ALA B CA 1
ATOM 870 C C . ALA B 1 27 ? 14.451 84.330 0.798 1.00 11.32 27 ALA B C 1
ATOM 871 O O . ALA B 1 27 ? 15.516 83.773 1.057 1.00 11.37 27 ALA B O 1
ATOM 873 N N . ILE B 1 28 ? 13.293 83.674 0.714 1.00 10.19 28 ILE B N 1
ATOM 874 C CA . ILE B 1 28 ? 13.230 82.227 0.898 1.00 11.76 28 ILE B CA 1
ATOM 875 C C . ILE B 1 28 ? 14.071 81.560 -0.189 1.00 13.41 28 ILE B C 1
ATOM 876 O O . ILE B 1 28 ? 14.876 80.668 0.094 1.00 12.56 28 ILE B O 1
ATOM 881 N N . GLU B 1 29 ? 13.885 81.994 -1.433 1.00 12.78 29 GLU B N 1
ATOM 882 C CA . GLU B 1 29 ? 14.651 81.429 -2.543 1.00 15.92 29 GLU B CA 1
ATOM 883 C C . GLU B 1 29 ? 16.142 81.637 -2.319 1.00 16.40 29 GLU B C 1
ATOM 884 O O . GLU B 1 29 ? 16.951 80.745 -2.582 1.00 15.90 29 GLU B O 1
ATOM 890 N N . GLN B 1 30 ? 16.504 82.819 -1.832 1.00 15.67 30 GLN B N 1
ATOM 891 C CA . GLN B 1 30 ? 17.902 83.136 -1.579 1.00 15.63 30 GLN B CA 1
ATOM 892 C C . GLN B 1 30 ? 18.510 82.157 -0.582 1.00 15.37 30 GLN B C 1
ATOM 893 O O . GLN B 1 30 ? 19.682 81.788 -0.692 1.00 14.82 30 GLN B O 1
ATOM 899 N N . ALA B 1 31 ? 17.712 81.735 0.394 1.00 13.16 31 ALA B N 1
ATOM 900 C CA . ALA B 1 31 ? 18.192 80.798 1.407 1.00 13.35 31 ALA B CA 1
ATOM 901 C C . ALA B 1 31 ? 18.627 79.477 0.781 1.00 15.45 31 ALA B C 1
ATOM 902 O O . ALA B 1 31 ? 19.525 78.808 1.296 1.00 16.47 31 ALA B O 1
ATOM 904 N N . TYR B 1 32 ? 17.987 79.107 -0.324 1.00 15.87 32 TYR B N 1
ATOM 905 C CA . TYR B 1 32 ? 18.306 77.862 -1.016 1.00 17.96 32 TYR B CA 1
ATOM 906 C C . TYR B 1 32 ? 19.338 78.054 -2.123 1.00 20.26 32 TYR B C 1
ATOM 907 O O . TYR B 1 32 ? 19.757 77.084 -2.758 1.00 21.71 32 TYR B O 1
ATOM 916 N N . ASP B 1 33 ? 19.740 79.298 -2.356 1.00 21.75 33 ASP B N 1
ATOM 917 C CA . ASP B 1 33 ? 20.724 79.589 -3.392 1.00 24.99 33 ASP B CA 1
ATOM 918 C C . ASP B 1 33 ? 22.095 79.775 -2.748 1.00 24.88 33 ASP B C 1
ATOM 919 O O . ASP B 1 33 ? 22.740 78.793 -2.381 1.00 26.17 33 ASP B O 1
ATOM 924 N N . GLN B 1 34 ? 22.539 81.018 -2.594 1.00 26.00 34 GLN B N 1
ATOM 925 C CA . GLN B 1 34 ? 23.840 81.278 -1.982 1.00 27.07 34 GLN B CA 1
ATOM 926 C C . GLN B 1 34 ? 23.721 81.448 -0.472 1.00 24.76 34 GLN B C 1
ATOM 927 O O . GLN B 1 34 ? 24.728 81.516 0.233 1.00 25.29 34 GLN B O 1
ATOM 933 N N . GLY B 1 35 ? 22.489 81.515 0.021 1.00 22.04 35 GLY B N 1
ATOM 934 C CA . GLY B 1 35 ? 22.275 81.692 1.445 1.00 20.04 35 GLY B CA 1
ATOM 935 C C . GLY B 1 35 ? 21.878 83.123 1.749 1.00 19.65 35 GLY B C 1
ATOM 936 O O . GLY B 1 35 ? 21.995 84.001 0.896 1.00 18.17 35 GLY B O 1
ATOM 937 N N . ILE B 1 36 ? 21.414 83.364 2.969 1.00 18.69 36 ILE B N 1
ATOM 938 C CA . ILE B 1 36 ? 20.993 84.699 3.365 1.00 16.80 36 ILE B CA 1
ATOM 939 C C . ILE B 1 36 ? 21.294 84.938 4.839 1.00 17.18 36 ILE B C 1
ATOM 940 O O . ILE B 1 36 ? 21.276 84.003 5.645 1.00 17.86 36 ILE B O 1
ATOM 945 N N . ALA B 1 37 ? 21.582 86.188 5.187 1.00 16.75 37 ALA B N 1
ATOM 946 C CA . ALA B 1 37 ? 21.871 86.542 6.570 1.00 17.38 37 ALA B CA 1
ATOM 947 C C . ALA B 1 37 ? 20.609 86.336 7.398 1.00 17.27 37 ALA B C 1
ATOM 948 O O . ALA B 1 37 ? 19.509 86.671 6.956 1.00 16.42 37 ALA B O 1
ATOM 950 N N . ARG B 1 38 ? 20.776 85.780 8.594 1.00 16.42 38 ARG B N 1
ATOM 951 C CA . ARG B 1 38 ? 19.655 85.524 9.492 1.00 16.54 38 ARG B CA 1
ATOM 952 C C . ARG B 1 38 ? 18.858 86.798 9.756 1.00 16.96 38 ARG B C 1
ATOM 953 O O . ARG B 1 38 ? 17.626 86.793 9.727 1.00 15.57 38 ARG B O 1
ATOM 961 N N . GLU B 1 39 ? 19.570 87.888 10.023 1.00 18.76 39 GLU B N 1
ATOM 962 C CA . GLU B 1 39 ? 18.937 89.172 10.301 1.00 20.08 39 GLU B CA 1
ATOM 963 C C . GLU B 1 39 ? 18.076 89.642 9.131 1.00 19.10 39 GLU B C 1
ATOM 964 O O . GLU B 1 39 ? 16.989 90.189 9.326 1.00 18.28 39 GLU B O 1
ATOM 970 N N . ASP B 1 40 ? 18.573 89.423 7.919 1.00 17.54 40 ASP B N 1
ATOM 971 C CA . ASP B 1 40 ? 17.875 89.815 6.700 1.00 17.32 40 ASP B CA 1
ATOM 972 C C . ASP B 1 40 ? 16.582 89.022 6.546 1.00 15.75 40 ASP B C 1
ATOM 973 O O . ASP B 1 40 ? 15.505 89.592 6.365 1.00 15.39 40 ASP B O 1
ATOM 978 N N . LEU B 1 41 ? 16.698 87.701 6.627 1.00 14.77 41 LEU B N 1
ATOM 979 C CA . LEU B 1 41 ? 15.544 86.826 6.481 1.00 13.38 41 LEU B CA 1
ATOM 980 C C . LEU B 1 41 ? 14.476 87.102 7.535 1.00 13.13 41 LEU B C 1
ATOM 981 O O . LEU B 1 41 ? 13.292 87.210 7.212 1.00 13.02 41 LEU B O 1
ATOM 986 N N . LEU B 1 42 ? 14.887 87.215 8.794 1.00 12.91 42 LEU B N 1
ATOM 987 C CA . LEU B 1 42 ? 13.931 87.478 9.862 1.00 12.43 42 LEU B CA 1
ATOM 988 C C . LEU B 1 42 ? 13.257 88.833 9.677 1.00 10.75 42 LEU B C 1
ATOM 989 O O . LEU B 1 42 ? 12.088 88.997 10.012 1.00 10.84 42 LEU B O 1
ATOM 994 N N . GLY B 1 43 ? 13.995 89.800 9.137 1.00 11.86 43 GLY B N 1
ATOM 995 C CA 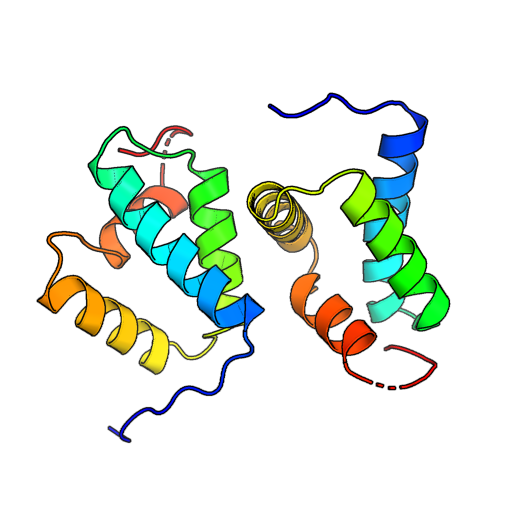. GLY B 1 43 ? 13.422 91.115 8.904 1.00 11.91 43 GLY B CA 1
ATOM 996 C C . GLY B 1 43 ? 12.330 91.029 7.851 1.00 11.68 43 GLY B C 1
ATOM 997 O O . GLY B 1 43 ? 11.269 91.643 7.985 1.00 11.89 43 GLY B O 1
ATOM 998 N N . LYS B 1 44 ? 12.590 90.255 6.803 1.00 11.70 44 LYS B N 1
ATOM 999 C CA . LYS B 1 44 ? 11.626 90.076 5.722 1.00 11.26 44 LYS B CA 1
ATOM 1000 C C . LYS B 1 44 ? 10.392 89.339 6.250 1.00 10.72 44 LYS B C 1
ATOM 1001 O O . LYS B 1 44 ? 9.264 89.629 5.843 1.00 10.65 44 LYS B O 1
ATOM 1007 N N . TYR B 1 45 ? 10.614 88.384 7.154 1.00 9.77 45 TYR B N 1
ATOM 1008 C CA . TYR B 1 45 ? 9.515 87.618 7.747 1.00 9.90 45 TYR B CA 1
ATOM 1009 C C . TYR B 1 45 ? 8.684 88.500 8.675 1.00 10.25 45 TYR B C 1
ATOM 1010 O O . TYR B 1 45 ? 7.454 88.432 8.680 1.00 8.93 45 TYR B O 1
ATOM 1019 N N . ARG B 1 46 ? 9.358 89.315 9.480 1.00 9.77 46 ARG B N 1
ATOM 1020 C CA . ARG B 1 46 ? 8.651 90.206 10.386 1.00 10.25 46 ARG B CA 1
ATOM 1021 C C . ARG B 1 46 ? 7.697 91.085 9.582 1.00 10.20 46 ARG B C 1
ATOM 1022 O O . ARG B 1 46 ? 6.536 91.253 9.947 1.00 10.72 46 ARG B O 1
ATOM 1030 N N . ARG B 1 47 ? 8.196 91.634 8.478 1.00 9.75 47 ARG B N 1
ATOM 1031 C CA . ARG B 1 47 ? 7.381 92.499 7.629 1.00 9.99 47 ARG B CA 1
ATOM 1032 C C . ARG B 1 47 ? 6.239 91.699 7.006 1.00 9.22 47 ARG B C 1
ATOM 1033 O O . ARG B 1 47 ? 5.100 92.166 6.949 1.00 9.02 47 ARG B O 1
ATOM 1041 N N . PHE B 1 48 ? 6.548 90.487 6.556 1.00 8.97 48 PHE B N 1
ATOM 1042 C CA . PHE B 1 48 ? 5.540 89.611 5.966 1.00 8.37 48 PHE B CA 1
ATOM 1043 C C . PHE B 1 48 ? 4.399 89.380 6.958 1.00 9.19 48 PHE B C 1
ATOM 1044 O O . PHE B 1 48 ? 3.227 89.418 6.586 1.00 9.29 48 PHE B O 1
ATOM 1052 N N . LYS B 1 49 ? 4.739 89.159 8.226 1.00 9.81 49 LYS B N 1
ATOM 1053 C CA . LYS B 1 49 ? 3.717 88.918 9.238 1.00 10.43 49 LYS B CA 1
ATOM 1054 C C . LYS B 1 49 ? 2.915 90.154 9.628 1.00 11.45 49 LYS B C 1
ATOM 1055 O O . LYS B 1 49 ? 1.812 90.037 10.165 1.00 12.54 49 LYS B O 1
ATOM 1061 N N . GLU B 1 50 ? 3.463 91.336 9.365 1.00 11.69 50 GLU B N 1
ATOM 1062 C CA . GLU B 1 50 ? 2.735 92.564 9.654 1.00 12.86 50 GLU B CA 1
ATOM 1063 C C . GLU B 1 50 ? 1.607 92.657 8.631 1.00 13.21 50 GLU B C 1
ATOM 1064 O O . GLU B 1 50 ? 0.496 93.091 8.935 1.00 13.48 50 GLU B O 1
ATOM 1070 N N . ILE B 1 51 ? 1.910 92.216 7.415 1.00 10.36 51 ILE B N 1
ATOM 1071 C CA . ILE B 1 51 ? 0.971 92.249 6.302 1.00 10.73 51 ILE B CA 1
ATOM 1072 C C . ILE B 1 51 ? 0.023 91.056 6.298 1.00 11.64 51 ILE B C 1
ATOM 1073 O O . ILE B 1 51 ? -1.148 91.184 5.923 1.00 10.12 51 ILE B O 1
ATOM 1078 N N . VAL B 1 52 ? 0.540 89.905 6.722 1.00 9.49 52 VAL B N 1
ATOM 1079 C CA . VAL B 1 52 ? -0.222 88.662 6.771 1.00 10.75 52 VAL B CA 1
ATOM 1080 C C . VAL B 1 52 ? -0.227 88.132 8.205 1.00 12.12 52 VAL B C 1
ATOM 1081 O O . VAL B 1 52 ? 0.472 87.173 8.530 1.00 12.62 52 VAL B O 1
ATOM 1085 N N . PRO B 1 53 ? -1.008 88.766 9.091 1.00 12.88 53 PRO B N 1
ATOM 1086 C CA . PRO B 1 53 ? -1.074 88.328 10.489 1.00 14.50 53 PRO B CA 1
ATOM 1087 C C . PRO B 1 53 ? -1.799 86.996 10.674 1.00 15.63 53 PRO B C 1
ATOM 1088 O O . PRO B 1 53 ? -1.589 86.302 11.670 1.00 18.30 53 PRO B O 1
ATOM 1092 N N . SER B 1 54 ? -2.648 86.648 9.713 1.00 15.16 54 SER B N 1
ATOM 1093 C CA . SER B 1 54 ? -3.413 85.404 9.764 1.00 17.74 54 SER B CA 1
ATOM 1094 C C . SER B 1 54 ? -2.531 84.171 9.596 1.00 17.37 54 SER B C 1
ATOM 1095 O O . SER B 1 54 ? -1.763 84.075 8.641 1.00 15.12 54 SER B O 1
ATOM 1098 N N . LYS B 1 55 ? -2.649 83.230 10.527 1.00 17.46 55 LYS B N 1
ATOM 1099 C CA . LYS B 1 55 ? -1.880 81.996 10.463 1.00 17.45 55 LYS B CA 1
ATOM 1100 C C . LYS B 1 55 ? -2.393 81.190 9.272 1.00 15.45 55 LYS B C 1
ATOM 1101 O O . LYS B 1 55 ? -1.626 80.542 8.558 1.00 12.73 55 LYS B O 1
ATOM 1107 N N . SER B 1 56 ? -3.703 81.243 9.060 1.00 14.63 56 SER B N 1
ATOM 1108 C CA . SER B 1 56 ? -4.321 80.524 7.954 1.00 15.29 56 SER B CA 1
ATOM 1109 C C . SER B 1 56 ? -3.861 81.061 6.603 1.00 12.84 56 SER B C 1
ATOM 1110 O O . SER B 1 56 ? -3.545 80.286 5.701 1.00 11.15 56 SER B O 1
ATOM 1113 N N . GLU B 1 57 ? -3.809 82.385 6.459 1.00 12.26 57 GLU B N 1
ATOM 1114 C CA . GLU B 1 57 ? -3.376 82.972 5.192 1.00 10.92 57 GLU B CA 1
ATOM 1115 C C . GLU B 1 57 ? -1.908 82.640 4.933 1.00 10.59 57 GLU B C 1
ATOM 1116 O O . GLU B 1 57 ? -1.510 82.382 3.794 1.00 9.96 57 GLU B O 1
ATOM 1122 N N . GLU B 1 58 ? -1.104 82.644 5.990 1.00 9.28 58 GLU B N 1
ATOM 1123 C CA . GLU B 1 58 ? 0.309 82.315 5.854 1.00 10.32 58 GLU B CA 1
ATOM 1124 C C . GLU B 1 58 ? 0.455 80.902 5.291 1.00 10.24 58 GLU B C 1
ATOM 1125 O O . GLU B 1 58 ? 1.216 80.669 4.353 1.00 8.65 58 GLU B O 1
ATOM 1131 N N . LYS B 1 59 ? -0.284 79.958 5.864 1.00 9.32 59 LYS B N 1
ATOM 1132 C CA . LYS B 1 59 ? -0.219 78.570 5.418 1.00 9.30 59 LYS B CA 1
ATOM 1133 C C . LYS B 1 59 ? -0.639 78.414 3.962 1.00 9.82 59 LYS B C 1
ATOM 1134 O O . LYS B 1 59 ? -0.061 77.619 3.221 1.00 9.04 59 LYS B O 1
ATOM 1140 N N . GLN B 1 60 ? -1.644 79.178 3.552 1.00 8.03 60 GLN B N 1
ATOM 1141 C CA . GLN B 1 60 ? -2.119 79.114 2.178 1.00 9.21 60 GLN B CA 1
ATOM 1142 C C . GLN B 1 60 ? -1.071 79.659 1.213 1.00 8.78 60 GLN B C 1
ATOM 1143 O O . GLN B 1 60 ? -0.825 79.075 0.157 1.00 9.00 60 GLN B O 1
ATOM 1149 N N . LEU B 1 61 ? -0.462 80.787 1.571 1.00 9.09 61 LEU B N 1
ATOM 1150 C CA . LEU B 1 61 ? 0.562 81.385 0.723 1.00 8.68 61 LEU B CA 1
ATOM 1151 C C . LEU B 1 61 ? 1.766 80.455 0.617 1.00 9.79 61 LEU B C 1
ATOM 1152 O O . LEU B 1 61 ? 2.309 80.253 -0.471 1.00 9.56 61 LEU B O 1
ATOM 1157 N N . PHE B 1 62 ? 2.177 79.883 1.743 1.00 8.85 62 PHE B N 1
ATOM 1158 C CA . PHE B 1 62 ? 3.316 78.965 1.745 1.00 8.92 62 PHE B CA 1
ATOM 1159 C C . PHE B 1 62 ? 3.070 77.775 0.825 1.00 9.29 62 PHE B C 1
ATOM 1160 O O . PHE B 1 62 ? 3.921 77.423 0.005 1.00 9.78 62 PHE B O 1
ATOM 1168 N N . ARG B 1 63 ? 1.905 77.147 0.952 1.00 9.47 63 ARG B N 1
ATOM 1169 C CA . ARG B 1 63 ? 1.610 75.987 0.113 1.00 11.63 63 ARG B CA 1
ATOM 1170 C C . ARG B 1 63 ? 1.553 76.347 -1.368 1.00 10.69 63 ARG B C 1
ATOM 1171 O O . ARG B 1 63 ? 2.077 75.624 -2.209 1.00 11.65 63 ARG B O 1
ATOM 1179 N N . ALA B 1 64 ? 0.930 77.476 -1.680 1.00 9.52 64 ALA B N 1
ATOM 1180 C CA . ALA B 1 64 ? 0.826 77.913 -3.067 1.00 9.99 64 ALA B CA 1
ATOM 1181 C C . ALA B 1 64 ? 2.214 78.151 -3.664 1.00 9.99 64 ALA B C 1
ATOM 1182 O O . ALA B 1 64 ? 2.486 77.763 -4.806 1.00 11.73 64 ALA B O 1
ATOM 1184 N N . TYR B 1 65 ? 3.100 78.776 -2.894 1.00 10.19 65 TYR B N 1
ATOM 1185 C CA . TYR B 1 65 ? 4.446 79.049 -3.385 1.00 9.17 65 TYR B CA 1
ATOM 1186 C C . TYR B 1 65 ? 5.247 77.761 -3.570 1.00 10.63 65 TYR B C 1
ATOM 1187 O O . TYR B 1 65 ? 6.020 77.627 -4.521 1.00 11.75 65 TYR B O 1
ATOM 1196 N N . GLU B 1 66 ? 5.049 76.815 -2.661 1.00 10.86 66 GLU B N 1
ATOM 1197 C CA . GLU B 1 66 ? 5.770 75.547 -2.700 1.00 11.54 66 GLU B CA 1
ATOM 1198 C C . GLU B 1 66 ? 5.291 74.589 -3.781 1.00 14.68 66 GLU B C 1
ATOM 1199 O O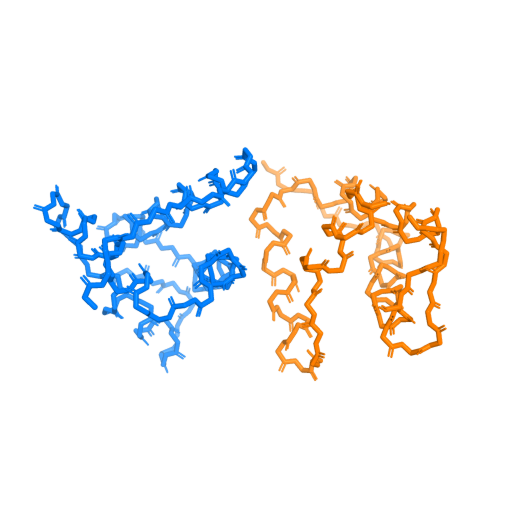 . GLU B 1 66 ? 5.953 73.595 -4.076 1.00 15.03 66 GLU B O 1
ATOM 1205 N N . GLN B 1 67 ? 4.145 74.896 -4.374 1.00 17.12 67 GLN B N 1
ATOM 1206 C CA . GLN B 1 67 ? 3.582 74.061 -5.423 1.00 22.55 67 GLN B CA 1
ATOM 1207 C C . GLN B 1 67 ? 4.520 74.041 -6.632 1.00 24.90 67 GLN B C 1
ATOM 1208 O O . GLN B 1 67 ? 4.687 73.008 -7.282 1.00 25.66 67 GLN B O 1
ATOM 1214 N N . GLU B 1 68 ? 5.152 75.178 -6.910 1.00 26.24 68 GLU B N 1
ATOM 1215 C CA . GLU B 1 68 ? 6.063 75.292 -8.046 1.00 30.77 68 GLU B CA 1
ATOM 1216 C C . GLU B 1 68 ? 7.540 75.334 -7.656 1.00 31.11 68 GLU B C 1
ATOM 1217 O O . GLU B 1 68 ? 8.412 75.092 -8.491 1.00 32.78 68 GLU B O 1
ATOM 1223 N N . ASN B 1 69 ? 7.819 75.637 -6.392 1.00 31.22 69 ASN B N 1
ATOM 1224 C CA . ASN B 1 69 ? 9.195 75.716 -5.914 1.00 31.23 69 ASN B CA 1
ATOM 1225 C C . ASN B 1 69 ? 9.498 74.631 -4.878 1.00 31.43 69 ASN B C 1
ATOM 1226 O O . ASN B 1 69 ? 8.739 74.439 -3.929 1.00 31.42 69 ASN B O 1
ATOM 1231 N N . ASP B 1 70 ? 10.610 73.925 -5.069 1.00 31.19 70 ASP B N 1
ATOM 1232 C CA . ASP B 1 70 ? 11.022 72.857 -4.159 1.00 29.18 70 ASP B CA 1
ATOM 1233 C C . ASP B 1 70 ? 11.687 73.406 -2.897 1.00 26.61 70 ASP B C 1
ATOM 1234 O O . ASP B 1 70 ? 12.886 73.227 -2.675 1.00 27.51 70 ASP B O 1
ATOM 1239 N N . VAL B 1 71 ? 10.893 74.070 -2.069 1.00 19.93 71 VAL B N 1
ATOM 1240 C CA . VAL B 1 71 ? 11.391 74.655 -0.834 1.00 16.58 71 VAL B CA 1
ATOM 1241 C C . VAL B 1 71 ? 10.356 74.467 0.264 1.00 13.82 71 VAL B C 1
ATOM 1242 O O . VAL B 1 71 ? 9.237 74.015 0.011 1.00 13.37 71 VAL B O 1
ATOM 1246 N N . SER B 1 72 ? 10.749 74.799 1.487 1.00 13.04 72 SER B N 1
ATOM 1247 C CA . SER B 1 72 ? 9.842 74.736 2.622 1.00 10.96 72 SER B C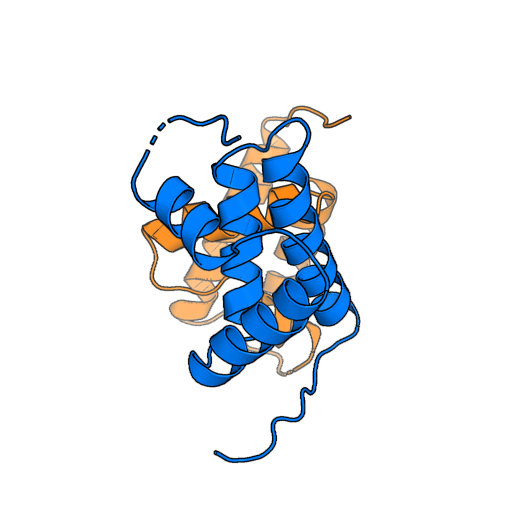A 1
ATOM 1248 C C . SER B 1 72 ? 9.941 76.083 3.312 1.00 9.62 72 SER B C 1
ATOM 1249 O O . SER B 1 72 ? 10.922 76.372 4.001 1.00 9.98 72 SER B O 1
ATOM 1252 N N . CYS B 1 73 ? 8.936 76.925 3.110 1.00 9.57 73 CYS B N 1
ATOM 1253 C CA . CYS B 1 73 ? 8.943 78.232 3.741 1.00 9.03 73 CYS B CA 1
ATOM 1254 C C . CYS B 1 73 ? 8.930 78.053 5.257 1.00 10.18 73 CYS B C 1
ATOM 1255 O O . CYS B 1 73 ? 9.677 78.718 5.974 1.00 9.48 73 CYS B O 1
ATOM 1258 N N . TYR B 1 74 ? 8.099 77.135 5.739 1.00 10.00 74 TYR B N 1
ATOM 1259 C CA . TYR B 1 74 ? 8.001 76.897 7.175 1.00 9.94 74 TYR B CA 1
ATOM 1260 C C . TYR B 1 74 ? 9.318 76.467 7.817 1.00 9.62 74 TYR B C 1
ATOM 1261 O O . TYR B 1 74 ? 9.742 77.048 8.814 1.00 9.41 74 TYR B O 1
ATOM 1270 N N . GLN B 1 75 ? 9.967 75.448 7.261 1.00 10.42 75 GLN B N 1
ATOM 1271 C CA . GLN B 1 75 ? 11.220 74.981 7.847 1.00 11.23 75 GLN B CA 1
ATOM 1272 C C . GLN B 1 75 ? 12.330 76.028 7.770 1.00 11.12 75 GLN B C 1
ATOM 1273 O O . GLN B 1 75 ? 13.175 76.104 8.660 1.00 11.83 75 GLN B O 1
ATOM 1279 N N . THR B 1 76 ? 12.326 76.835 6.714 1.00 10.85 76 THR B N 1
ATOM 1280 C CA . THR B 1 76 ? 13.349 77.864 6.551 1.00 10.59 76 THR B CA 1
ATOM 1281 C C . THR B 1 76 ? 13.209 78.920 7.645 1.00 11.43 76 THR B C 1
ATOM 1282 O O . THR B 1 76 ? 14.186 79.297 8.293 1.00 10.86 76 THR B O 1
ATOM 1286 N N . ILE B 1 77 ? 11.986 79.390 7.856 1.00 10.11 77 ILE B N 1
ATOM 1287 C CA . ILE B 1 77 ? 11.734 80.395 8.881 1.00 9.72 77 ILE B CA 1
ATOM 1288 C C . ILE B 1 77 ? 11.909 79.818 10.288 1.00 10.93 77 ILE B C 1
ATOM 1289 O O . ILE B 1 77 ? 12.410 80.498 11.185 1.00 10.37 77 ILE B O 1
ATOM 1294 N N . LYS B 1 78 ? 11.512 78.563 10.484 1.00 10.89 78 LYS B N 1
ATOM 1295 C CA . LYS B 1 78 ? 11.658 77.931 11.797 1.00 12.11 78 LYS B CA 1
ATOM 1296 C C . LYS B 1 78 ? 13.133 77.895 12.189 1.00 12.25 78 LYS B C 1
ATOM 1297 O O . LYS B 1 78 ? 13.497 78.173 13.335 1.00 13.03 78 LYS B O 1
ATOM 1303 N N . LYS B 1 79 ? 13.982 77.551 11.227 1.00 13.41 79 LYS B N 1
ATOM 1304 C CA . LYS B 1 79 ? 15.416 77.480 11.463 1.00 14.89 79 LYS B CA 1
ATOM 1305 C C . LYS B 1 79 ? 15.974 78.856 11.828 1.00 14.06 79 LYS B C 1
ATOM 1306 O O . LYS B 1 79 ? 16.730 78.995 12.791 1.00 14.17 79 LYS B O 1
ATOM 1312 N N . ALA B 1 80 ? 15.590 79.871 11.060 1.00 12.20 80 ALA B N 1
ATOM 1313 C CA . ALA B 1 80 ? 16.048 81.235 11.304 1.00 13.20 80 ALA B CA 1
ATOM 1314 C C . ALA B 1 80 ? 15.602 81.743 12.677 1.00 13.04 80 ALA B C 1
ATOM 1315 O O . ALA B 1 80 ? 16.346 82.443 13.365 1.00 13.49 80 ALA B O 1
ATOM 1317 N N . ARG B 1 81 ? 14.384 81.393 13.070 1.00 12.14 81 ARG B N 1
ATOM 1318 C CA . ARG B 1 81 ? 13.854 81.835 14.358 1.00 11.48 81 ARG B CA 1
ATOM 1319 C C . ARG B 1 81 ? 14.526 81.167 15.552 1.00 12.90 81 ARG B C 1
ATOM 1320 O O . ARG B 1 81 ? 14.842 81.828 16.542 1.00 14.57 81 ARG B O 1
ATOM 1328 N N . GLU B 1 82 ? 14.755 79.861 15.449 1.00 15.01 82 GLU B N 1
ATOM 1329 C CA . GLU B 1 82 ? 15.326 79.094 16.554 1.00 16.82 82 GLU B CA 1
ATOM 1330 C C . GLU B 1 82 ? 16.846 78.958 16.638 1.00 19.51 82 GLU B C 1
ATOM 1331 O O . GLU B 1 82 ? 17.394 78.817 17.734 1.00 19.77 82 GLU B O 1
ATOM 1337 N N . GLU B 1 83 ? 17.531 78.993 15.501 1.00 20.58 83 GLU B N 1
ATOM 1338 C CA . GLU B 1 83 ? 18.982 78.845 15.508 1.00 24.02 83 GLU B CA 1
ATOM 1339 C C . GLU B 1 83 ? 19.697 80.188 15.462 1.00 26.09 83 GLU B C 1
ATOM 1340 O O . GLU B 1 83 ? 19.232 81.130 14.824 1.00 26.04 83 GLU B O 1
ATOM 1354 N N . GLU B 1 85 ? 22.636 80.738 14.134 1.00 31.29 85 GLU B N 1
ATOM 1355 C CA . GLU B 1 85 ? 23.557 80.806 13.003 1.00 31.35 85 GLU B CA 1
ATOM 1356 C C . GLU B 1 85 ? 23.312 82.127 12.278 1.00 30.11 85 GLU B C 1
ATOM 1357 O O . GLU B 1 85 ? 22.168 82.473 11.984 1.00 28.86 85 GLU B O 1
ATOM 1363 N N . GLU B 1 86 ? 24.383 82.859 11.988 1.00 28.38 86 GLU B N 1
ATOM 1364 C CA . GLU B 1 86 ? 24.269 84.149 11.312 1.00 28.56 86 GLU B CA 1
ATOM 1365 C C . GLU B 1 86 ? 23.982 84.032 9.817 1.00 27.01 86 GLU B C 1
ATOM 1366 O O . GLU B 1 86 ? 23.367 84.922 9.229 1.00 25.59 86 GLU B O 1
ATOM 1372 N N . HIS B 1 87 ? 24.437 82.945 9.203 1.00 25.79 87 HIS B N 1
ATOM 1373 C CA . HIS B 1 87 ? 24.214 82.728 7.778 1.00 26.25 87 HIS B CA 1
ATOM 1374 C C . HIS B 1 87 ? 23.344 81.491 7.581 1.00 26.15 87 HIS B C 1
ATOM 1375 O O . HIS B 1 87 ? 23.667 80.410 8.074 1.00 26.53 87 HIS B O 1
ATOM 1382 N N . ILE B 1 88 ? 22.237 81.655 6.864 1.00 25.36 88 ILE B N 1
ATOM 1383 C CA . ILE B 1 88 ? 21.316 80.549 6.631 1.00 25.05 88 ILE B CA 1
ATOM 1384 C C . ILE B 1 88 ? 21.388 79.978 5.221 1.00 25.45 88 ILE B C 1
ATOM 1385 O O . ILE B 1 88 ? 21.297 80.707 4.233 1.00 23.40 88 ILE B O 1
ATOM 1390 N N . GLN B 1 89 ? 21.549 78.661 5.148 1.00 26.10 89 GLN B N 1
ATOM 1391 C CA . GLN B 1 89 ? 21.634 77.943 3.884 1.00 27.60 89 GLN B CA 1
ATOM 1392 C C . GLN B 1 89 ? 20.737 76.713 3.969 1.00 27.70 89 GLN B C 1
ATOM 1393 O O . GLN B 1 89 ? 20.917 75.870 4.849 1.00 28.69 89 GLN B O 1
#

Foldseek 3Di:
DDDDDADDDPVLVVLVVVLVVQQVVLVPVWDFLVVNVVSVVSPCVRVVDPVVVVVVQVVVVVPDVTHSCVQNVCSVPHDGTHD/DADDDDVVLVVLLVVLVVQQVCLVPVWDFLVVNVVSVVSPCVRVVDPVVVVVVQVVSCVPPVGHSVVQNVDSVPHDGTHD

Organism: Halalkalibacterium halodurans (strain ATCC BAA-125 / DSM 18197 / FERM 7344 / JCM 9153 / C-125) (NCBI:txid272558)

B-factor: mean 16.89, std 9.14, range [5.98, 61.22]

CATH classification: 1.10.220.80

InterPro domains:
  IPR007920 Protein of unknown function UPF0223 [MF_01041] (1-88)
  IPR007920 Protein of unknown function UPF0223 [NF003353] (2-88)
  IPR007920 Protein of unknown function UPF0223 [PF05256] (4-86)
  IPR007920 Protein of unknown function UPF0223 [PIRSF037260] (1-88)
  IPR023324 BH2638-like superfamily [G3DSA:1.10.220.80] (12-88)
  IPR023324 BH2638-like superfamily [SSF158504] (5-87)

Nearest PDB structures (foldseek):
  2oy9-assembly1_B  TM=1.013E+00  e=6.680E-13  Halalkalibacterium halodurans C-125
  6oqq-assembly1_B  TM=3.356E-01  e=3.082E+00  Saccharomyces cerevisiae S288C
  2oy9-assembly1_B  TM=9.692E-01  e=2.018E-12  Halalkalibacterium halodurans C-125
  2m8u-assembly1_A  TM=3.250E-01  e=1.860E+00  Dictyostelium discoideum
  6oqq-assembly1_B  TM=3.877E-01  e=4.398E+00  Saccharomyces cerevisiae S288C